Protein AF-A0A7V4SSV0-F1 (afdb_monomer)

Structure (mmCIF, N/CA/C/O backbone):
data_AF-A0A7V4SSV0-F1
#
_entry.id   AF-A0A7V4SSV0-F1
#
loop_
_atom_site.group_PDB
_atom_site.id
_atom_site.type_symbol
_atom_site.label_atom_id
_atom_site.label_alt_id
_atom_site.label_comp_id
_atom_site.label_asym_id
_atom_site.label_entity_id
_atom_site.label_seq_id
_atom_site.pdbx_PDB_ins_code
_atom_site.Cartn_x
_atom_site.Cartn_y
_atom_site.Cartn_z
_atom_site.occupancy
_atom_site.B_iso_or_equiv
_atom_site.auth_seq_id
_atom_site.auth_comp_id
_atom_site.auth_asym_id
_atom_site.auth_atom_id
_atom_site.pdbx_PDB_model_num
ATOM 1 N N . MET A 1 1 ? -59.276 55.372 -3.697 1.00 39.59 1 MET A N 1
ATOM 2 C CA . MET A 1 1 ? -58.388 56.418 -4.251 1.00 39.59 1 MET A CA 1
ATOM 3 C C . MET A 1 1 ? -57.925 55.901 -5.609 1.00 39.59 1 MET A C 1
ATOM 5 O O . MET A 1 1 ? -57.167 54.949 -5.629 1.00 39.59 1 MET A O 1
ATOM 9 N N . VAL A 1 2 ? -58.685 56.143 -6.685 1.00 28.97 2 VAL A N 1
ATOM 10 C CA . VAL A 1 2 ? -58.673 57.351 -7.550 1.00 28.97 2 VAL A CA 1
ATOM 11 C C . VAL A 1 2 ? -57.309 57.472 -8.254 1.00 28.97 2 VAL A C 1
ATOM 13 O O . VAL A 1 2 ? -56.343 57.776 -7.569 1.00 28.97 2 VAL A O 1
ATOM 16 N N . THR A 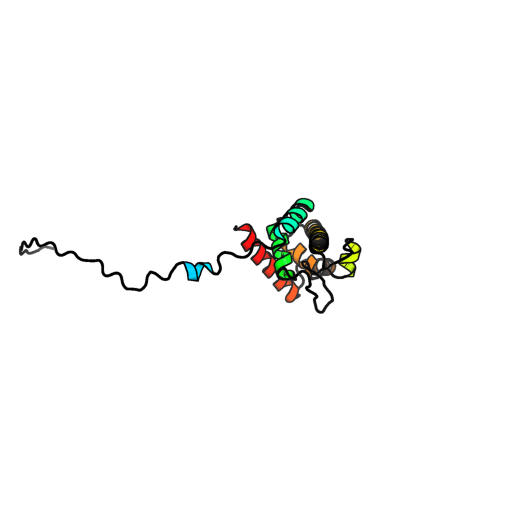1 3 ? -57.173 56.950 -9.490 1.00 27.19 3 THR A N 1
ATOM 17 C CA . THR A 1 3 ? -57.146 57.693 -10.794 1.00 27.19 3 THR A CA 1
ATOM 18 C C . THR A 1 3 ? -55.751 58.353 -10.992 1.00 27.19 3 THR A C 1
ATOM 20 O O . THR A 1 3 ? -55.208 58.856 -10.024 1.00 27.19 3 THR A O 1
ATOM 23 N N . ILE A 1 4 ? -55.033 58.422 -12.127 1.00 29.88 4 ILE A N 1
ATOM 24 C CA . ILE A 1 4 ? -55.338 58.674 -13.551 1.00 29.88 4 ILE A CA 1
ATOM 25 C C . ILE A 1 4 ? -54.037 58.431 -14.369 1.00 29.88 4 ILE A C 1
ATOM 27 O O . ILE A 1 4 ? -52.950 58.707 -13.865 1.00 29.88 4 ILE A O 1
ATOM 31 N N . ALA A 1 5 ? -54.148 57.996 -15.630 1.00 34.25 5 ALA A N 1
ATOM 32 C CA . ALA A 1 5 ? -53.096 58.092 -16.665 1.00 34.25 5 ALA A CA 1
ATOM 33 C C . ALA A 1 5 ? -53.046 59.507 -17.305 1.00 34.25 5 ALA A C 1
ATOM 35 O O . ALA A 1 5 ? -53.956 60.302 -17.052 1.00 34.25 5 ALA A O 1
ATOM 36 N N . PRO A 1 6 ? -52.026 59.838 -18.132 1.00 42.34 6 PRO A N 1
ATOM 37 C CA . PRO A 1 6 ? -52.204 59.862 -19.608 1.00 42.34 6 PRO A CA 1
ATOM 38 C C . PRO A 1 6 ? -50.968 59.341 -20.403 1.00 42.34 6 PRO A C 1
ATOM 40 O O . PRO A 1 6 ? -49.857 59.343 -19.887 1.00 42.34 6 PRO A O 1
ATOM 43 N N . HIS A 1 7 ? -51.120 58.668 -21.562 1.00 28.50 7 HIS A N 1
ATOM 44 C CA . HIS A 1 7 ? -51.146 59.194 -22.959 1.00 28.50 7 HIS A CA 1
ATOM 45 C C . HIS A 1 7 ? -50.026 60.213 -23.279 1.00 28.50 7 HIS A C 1
ATOM 47 O O . HIS A 1 7 ? -49.836 61.144 -22.515 1.00 28.50 7 HIS A O 1
ATOM 53 N N . ALA A 1 8 ? -49.292 60.212 -24.398 1.00 33.41 8 ALA A N 1
ATOM 54 C CA . ALA A 1 8 ? -49.213 59.442 -25.645 1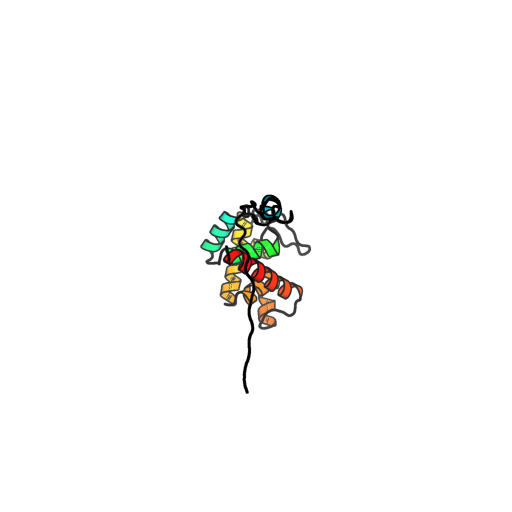.00 33.41 8 ALA A CA 1
ATOM 55 C C . ALA A 1 8 ? -47.903 59.877 -26.362 1.00 33.41 8 ALA A C 1
ATOM 57 O O . ALA A 1 8 ? -47.385 60.941 -26.039 1.00 33.41 8 ALA A O 1
ATOM 58 N N . SER A 1 9 ? -47.406 59.135 -27.359 1.00 35.59 9 SER A N 1
ATOM 59 C CA . SER A 1 9 ? -47.144 59.659 -28.720 1.00 35.59 9 SER A CA 1
ATOM 60 C C . SER A 1 9 ? -46.362 58.651 -29.576 1.00 35.59 9 SER A C 1
ATOM 62 O O . SER A 1 9 ? -45.494 57.924 -29.106 1.00 35.59 9 SER A O 1
ATOM 64 N N . THR A 1 10 ? -46.739 58.616 -30.845 1.00 38.81 10 THR A N 1
ATOM 65 C CA . THR A 1 10 ? -46.395 57.698 -31.933 1.00 38.81 10 THR A CA 1
ATOM 66 C C . THR A 1 10 ? -45.189 58.157 -32.759 1.00 38.81 10 THR A C 1
ATOM 68 O O . THR A 1 10 ? -45.111 59.339 -33.076 1.00 38.81 10 THR A O 1
ATOM 71 N N . ALA A 1 11 ? -44.357 57.217 -33.223 1.00 38.97 11 ALA A N 1
ATOM 72 C CA . ALA A 1 11 ? -43.643 57.218 -34.520 1.00 38.97 11 ALA A CA 1
ATOM 73 C C . ALA A 1 11 ? -42.952 55.839 -34.653 1.00 38.97 11 ALA A C 1
ATOM 75 O O . ALA A 1 11 ? -42.170 55.476 -33.784 1.00 38.97 11 ALA A O 1
ATOM 76 N N . SER A 1 12 ? -43.373 54.906 -35.517 1.00 37.94 12 SER A N 1
ATOM 77 C CA . SER A 1 12 ? -43.151 54.839 -36.977 1.00 37.94 12 SER A CA 1
ATOM 78 C C . SER A 1 12 ? -41.699 55.097 -37.387 1.00 37.94 12 SER A C 1
ATOM 80 O O . SER A 1 12 ? -41.235 56.231 -37.340 1.00 37.94 12 SER A O 1
ATOM 82 N N . GLY A 1 13 ? -41.015 54.034 -37.815 1.00 37.56 13 GLY A N 1
ATOM 83 C CA . GLY A 1 13 ? -39.654 54.078 -38.342 1.00 37.56 13 GLY A CA 1
ATOM 84 C C . GLY A 1 13 ? -39.101 52.677 -38.587 1.00 37.56 13 GLY A C 1
ATOM 85 O O . GLY A 1 13 ? -38.312 52.180 -37.791 1.00 37.56 13 GLY A O 1
ATOM 86 N N . ASP A 1 14 ? -39.542 52.045 -39.676 1.00 43.56 14 ASP A N 1
ATOM 87 C CA . ASP A 1 14 ? -38.880 50.881 -40.263 1.00 43.56 14 ASP A CA 1
ATOM 88 C C . ASP A 1 14 ? -37.471 51.262 -40.734 1.00 43.56 14 ASP A C 1
ATOM 90 O O . ASP A 1 14 ? -37.271 52.301 -41.365 1.00 43.56 14 ASP A O 1
ATOM 94 N N . GLY A 1 15 ? -36.489 50.404 -40.465 1.00 38.25 15 GLY A N 1
ATOM 95 C CA . GLY A 1 15 ? -35.125 50.619 -40.937 1.00 38.25 15 GLY A CA 1
ATOM 96 C C . GLY A 1 15 ? -34.162 49.582 -40.393 1.00 38.25 15 GLY A C 1
ATOM 97 O O . GLY A 1 15 ? -33.498 49.807 -39.383 1.00 38.25 15 GLY A O 1
ATOM 98 N N . ALA A 1 16 ? -34.098 48.438 -41.072 1.00 47.50 16 ALA A N 1
ATOM 99 C CA . ALA A 1 16 ? -33.131 47.379 -40.834 1.00 47.50 16 ALA A CA 1
ATOM 100 C C . ALA A 1 16 ? -31.706 47.946 -40.730 1.00 47.50 16 ALA A C 1
ATOM 102 O O . ALA A 1 16 ? -31.090 48.314 -41.727 1.00 47.50 16 ALA A O 1
ATOM 103 N N . THR A 1 17 ? -31.180 47.983 -39.508 1.00 35.22 17 THR A N 1
ATOM 104 C CA . THR A 1 17 ? -29.750 48.114 -39.258 1.00 35.22 17 THR A CA 1
ATOM 105 C C . THR A 1 17 ? -29.301 46.807 -38.641 1.00 35.22 17 THR A C 1
ATOM 107 O O . THR A 1 17 ? -29.736 46.433 -37.553 1.00 35.22 17 THR A O 1
ATOM 110 N N . SER A 1 18 ? -28.467 46.091 -39.384 1.00 41.72 18 SER A N 1
ATOM 111 C CA . SER A 1 18 ? -27.790 44.872 -38.974 1.00 41.72 18 SER A CA 1
ATOM 112 C C . SER A 1 18 ? -26.938 45.153 -37.737 1.00 41.72 18 SER A C 1
ATOM 114 O O . SER A 1 18 ? -25.769 45.521 -37.835 1.00 41.72 18 SER A O 1
ATOM 116 N N . ILE A 1 19 ? -27.536 45.002 -36.559 1.00 35.41 19 ILE A N 1
ATOM 117 C CA . ILE A 1 19 ? -26.824 44.909 -35.288 1.00 35.41 19 ILE A CA 1
ATOM 118 C C . ILE A 1 19 ? -26.010 43.618 -35.321 1.00 35.41 19 ILE A C 1
ATOM 120 O O . ILE A 1 19 ? -26.517 42.530 -35.059 1.00 35.41 19 ILE A O 1
ATOM 124 N N . GLN A 1 20 ? -24.735 43.737 -35.687 1.00 39.09 20 GLN A N 1
ATOM 125 C CA . GLN A 1 20 ? -23.762 42.715 -35.335 1.00 39.09 20 GLN A CA 1
ATOM 126 C C . GLN A 1 20 ? -23.721 42.649 -33.803 1.00 39.09 20 GLN A C 1
ATOM 128 O O . GLN A 1 20 ? -23.537 43.694 -33.171 1.00 39.09 20 GLN A O 1
ATOM 133 N N . PRO A 1 21 ? -23.907 41.479 -33.171 1.00 34.72 21 PRO A N 1
ATOM 134 C CA . PRO A 1 21 ? -23.634 41.365 -31.751 1.00 34.72 21 PRO A CA 1
ATOM 135 C C . PRO A 1 21 ? -22.157 41.695 -31.514 1.00 34.72 21 PRO A C 1
ATOM 137 O O . PRO A 1 21 ? -21.256 41.023 -32.013 1.00 34.72 21 PRO A O 1
ATOM 140 N N . PHE A 1 22 ? -21.928 42.769 -30.761 1.00 38.41 22 PHE A N 1
ATOM 141 C CA . PHE A 1 22 ? -20.649 43.088 -30.150 1.00 38.41 22 PHE A CA 1
ATOM 142 C C . PHE A 1 22 ? -20.347 41.985 -29.133 1.00 38.41 22 PHE A C 1
ATOM 144 O O . PHE A 1 22 ? -20.814 42.024 -27.995 1.00 38.41 22 PHE A O 1
ATOM 151 N N . PHE A 1 23 ? -19.629 40.951 -29.568 1.00 40.50 23 PHE A N 1
ATOM 152 C CA . PHE A 1 23 ? -19.034 39.985 -28.659 1.00 40.50 23 PHE A CA 1
ATOM 153 C C . PHE A 1 23 ? -17.751 40.620 -28.112 1.00 40.50 23 PHE A C 1
ATOM 155 O O . PHE A 1 23 ? -16.840 40.879 -28.897 1.00 40.50 23 PHE A O 1
ATOM 162 N N . PRO A 1 24 ? -17.651 40.922 -26.806 1.00 36.81 24 PRO A N 1
ATOM 163 C CA . PRO A 1 24 ? -16.373 41.317 -26.233 1.00 36.81 24 PRO A CA 1
ATOM 164 C C . PRO A 1 24 ? -15.348 40.205 -26.496 1.00 36.81 24 PRO A C 1
ATOM 166 O O . PRO A 1 24 ? -15.660 39.030 -26.297 1.00 36.81 24 PRO A O 1
ATOM 169 N N . ASP A 1 25 ? -14.133 40.585 -26.907 1.00 45.00 25 ASP A N 1
ATOM 170 C CA . ASP A 1 25 ? -12.977 39.737 -27.284 1.00 45.00 25 ASP A CA 1
ATOM 171 C C . ASP A 1 25 ? -12.457 38.791 -26.178 1.00 45.00 25 ASP A C 1
ATOM 173 O O . ASP A 1 25 ? -11.346 38.264 -26.219 1.00 45.00 25 ASP A O 1
ATOM 177 N N . TYR A 1 26 ? -13.264 38.536 -25.158 1.00 36.00 26 TYR A N 1
ATOM 178 C CA . TYR A 1 26 ? -12.928 37.698 -24.031 1.00 36.00 26 TYR A CA 1
ATOM 179 C C . TYR A 1 26 ? -13.682 36.372 -24.066 1.00 36.00 26 TYR A C 1
ATOM 181 O O . TYR A 1 26 ? -14.248 36.006 -23.050 1.00 36.00 26 TYR A O 1
ATOM 189 N N . LEU A 1 27 ? -13.725 35.638 -25.192 1.00 48.47 27 LEU A N 1
ATOM 190 C CA . LEU A 1 27 ? -14.245 34.256 -25.171 1.00 48.47 27 LEU A CA 1
ATOM 191 C C . LEU A 1 27 ? -13.865 33.324 -26.346 1.00 48.47 27 LEU A C 1
ATOM 193 O O . LEU A 1 27 ? -14.649 32.448 -26.677 1.00 48.47 27 LEU A O 1
ATOM 197 N N . ILE A 1 28 ? -12.649 33.381 -26.907 1.00 49.84 28 ILE A N 1
ATOM 198 C CA . ILE A 1 28 ? -12.021 32.162 -27.474 1.00 49.84 28 ILE A CA 1
ATOM 199 C C . ILE A 1 28 ? -10.536 32.136 -27.103 1.00 49.84 28 ILE A C 1
ATOM 201 O O . ILE A 1 28 ? -9.659 32.509 -27.878 1.00 49.84 28 ILE A O 1
ATOM 205 N N . LYS A 1 29 ? -10.229 31.640 -25.901 1.00 40.75 29 LYS A N 1
ATOM 206 C CA . LYS A 1 29 ? -8.941 30.966 -25.707 1.00 40.75 29 LYS A CA 1
ATOM 207 C C . LYS A 1 29 ? -9.066 29.608 -26.400 1.00 40.75 29 LYS A C 1
ATOM 209 O O . LYS A 1 29 ? -10.092 28.953 -26.199 1.00 40.75 29 LYS A O 1
ATOM 214 N N . PRO A 1 30 ? -8.094 29.156 -27.211 1.00 42.59 30 PRO A N 1
ATOM 215 C CA . PRO A 1 30 ? -8.157 27.808 -27.749 1.00 42.59 30 PRO A CA 1
ATOM 216 C C . PRO A 1 30 ? -8.293 26.838 -26.571 1.00 42.59 30 PRO A C 1
ATOM 218 O O . PRO A 1 30 ? -7.470 26.843 -25.654 1.00 42.59 30 PRO A O 1
ATOM 221 N N . VAL A 1 31 ? -9.321 25.985 -26.619 1.00 50.50 31 VAL A N 1
ATOM 222 C CA . VAL A 1 31 ? -9.591 24.880 -25.670 1.00 50.50 31 VAL A CA 1
ATOM 223 C C . VAL A 1 31 ? -8.348 23.993 -25.446 1.00 50.50 31 VAL A C 1
ATOM 225 O O . VAL A 1 31 ? -8.247 23.252 -24.473 1.00 50.50 31 VAL A O 1
ATOM 228 N N . ARG A 1 32 ? -7.340 24.133 -26.308 1.00 53.88 32 ARG A N 1
ATOM 229 C CA . ARG A 1 32 ? -6.044 23.470 -26.249 1.00 53.88 32 ARG A CA 1
ATOM 230 C C . ARG A 1 32 ? -5.198 23.789 -25.009 1.00 53.88 32 ARG A C 1
ATOM 232 O O . ARG A 1 32 ? -4.433 22.920 -24.611 1.00 53.88 32 ARG A O 1
ATOM 239 N N . GLU A 1 33 ? -5.348 24.952 -24.369 1.00 47.66 33 GLU A N 1
ATOM 240 C CA . GLU A 1 33 ? -4.511 25.291 -23.197 1.00 47.66 33 GLU A CA 1
ATOM 241 C C . GLU A 1 33 ? -5.089 24.759 -21.868 1.00 47.66 33 GLU A C 1
ATOM 243 O O . GLU A 1 33 ? -4.342 24.516 -20.925 1.00 47.66 33 GLU A O 1
ATOM 248 N N . GLN A 1 34 ? -6.402 24.490 -21.792 1.00 40.75 34 GLN A N 1
ATOM 249 C CA . GLN A 1 34 ? -7.025 23.834 -20.625 1.00 40.75 34 GLN A CA 1
ATOM 250 C C . GLN A 1 34 ? -7.081 22.302 -20.740 1.00 40.75 34 GLN A C 1
ATOM 252 O O . GLN A 1 34 ? -7.345 21.612 -19.760 1.00 40.75 34 GLN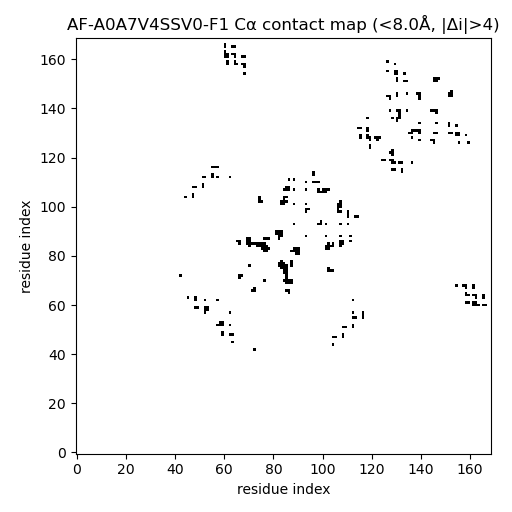 A O 1
ATOM 257 N N . ALA A 1 35 ? -6.745 21.746 -21.904 1.00 48.06 35 ALA A N 1
ATOM 258 C CA . ALA A 1 35 ? -6.592 20.305 -22.103 1.00 48.06 35 ALA A CA 1
ATOM 259 C C . ALA A 1 35 ? -5.244 19.753 -21.595 1.00 48.06 35 ALA A C 1
ATOM 261 O O . ALA A 1 35 ? -4.967 18.566 -21.746 1.00 48.06 35 ALA A O 1
ATOM 262 N N . LYS A 1 36 ? -4.395 20.586 -20.979 1.00 44.44 36 LYS A N 1
ATOM 263 C CA . LYS 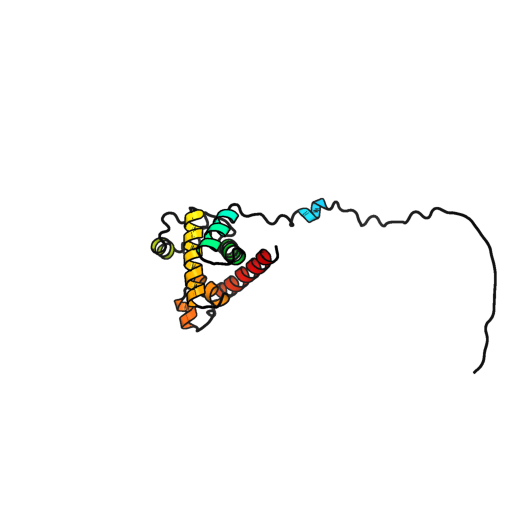A 1 36 ? -3.074 20.174 -20.477 1.00 44.44 36 LYS A CA 1
ATOM 264 C C . LYS A 1 36 ? -3.126 19.404 -19.146 1.00 44.44 36 LYS A C 1
ATOM 266 O O . LYS A 1 36 ? -2.103 18.889 -18.715 1.00 44.44 36 LYS A O 1
ATOM 271 N N . GLY A 1 37 ? -4.305 19.308 -18.519 1.00 40.47 37 GLY A N 1
ATOM 272 C CA . GLY A 1 37 ? -4.529 18.588 -17.255 1.00 40.47 37 GLY A CA 1
ATOM 273 C C . GLY A 1 37 ? -5.616 17.505 -17.291 1.00 40.47 37 GLY A C 1
ATOM 274 O O . GLY A 1 37 ? -5.907 16.926 -16.256 1.00 40.47 37 GLY A O 1
ATOM 275 N N . MET A 1 38 ? -6.229 17.226 -18.450 1.00 43.78 38 MET A N 1
ATOM 276 C CA . MET A 1 38 ? -7.347 16.267 -18.574 1.00 43.78 38 MET A CA 1
ATOM 277 C C . MET A 1 38 ? -6.961 14.908 -19.171 1.00 43.78 38 MET A C 1
ATOM 279 O O . MET A 1 38 ? -7.813 14.042 -19.335 1.00 43.78 38 MET A O 1
ATOM 283 N N . VAL A 1 39 ? -5.675 14.693 -19.443 1.00 47.12 39 VAL A N 1
ATOM 284 C CA . VAL A 1 39 ? -5.117 13.350 -19.636 1.00 47.12 39 VAL A CA 1
ATOM 285 C C . VAL A 1 39 ? -4.257 13.056 -18.414 1.00 47.12 39 VAL A C 1
ATOM 287 O O . VAL A 1 39 ? -3.031 13.062 -18.482 1.00 47.12 39 VAL A O 1
ATOM 290 N N . GLU A 1 40 ? -4.887 12.889 -17.250 1.00 52.00 40 GLU A N 1
ATOM 291 C CA . GLU A 1 40 ? -4.173 12.292 -16.125 1.00 52.00 40 GLU A CA 1
ATOM 292 C C . GLU A 1 40 ? -3.819 10.854 -16.507 1.00 52.00 40 GLU A C 1
ATOM 294 O O . GLU A 1 40 ? -4.696 10.031 -16.771 1.00 52.00 40 GLU A O 1
ATOM 299 N N . SER A 1 41 ? -2.515 10.611 -16.617 1.00 55.62 41 SER A N 1
ATOM 300 C CA . SER A 1 41 ? -1.920 9.475 -17.310 1.00 55.62 41 SER A CA 1
ATOM 301 C C . SER A 1 41 ? -2.536 8.137 -16.904 1.00 55.62 41 SER A C 1
ATOM 303 O O . SER A 1 41 ? -2.498 7.756 -15.728 1.00 55.62 41 SER A O 1
ATOM 305 N N . VAL A 1 42 ? -2.999 7.381 -17.902 1.00 62.53 42 VAL A N 1
ATOM 306 C CA . VAL A 1 42 ? -2.976 5.914 -17.841 1.00 62.53 42 VAL A CA 1
ATOM 307 C C . VAL A 1 42 ? -1.581 5.538 -17.348 1.00 62.53 42 VAL A C 1
ATOM 309 O O . VAL A 1 42 ? -0.581 5.948 -17.944 1.00 62.53 42 VAL A O 1
ATOM 312 N N . SER A 1 43 ? -1.504 4.880 -16.194 1.00 76.00 43 SER A N 1
ATOM 313 C CA . SER A 1 43 ? -0.208 4.470 -15.666 1.00 76.00 43 SER A CA 1
ATOM 314 C C . SER A 1 43 ? 0.331 3.384 -16.583 1.00 76.00 43 SER A C 1
ATOM 316 O O . SER A 1 43 ? -0.431 2.526 -17.028 1.00 76.00 43 SER A O 1
ATOM 318 N N . ALA A 1 44 ? 1.644 3.358 -16.819 1.00 89.75 44 ALA A N 1
ATOM 319 C CA . ALA A 1 44 ? 2.278 2.249 -17.536 1.00 89.75 44 ALA A CA 1
ATOM 320 C C . ALA A 1 44 ? 2.024 0.882 -16.863 1.00 89.75 44 ALA A C 1
ATOM 322 O O . ALA A 1 44 ? 2.277 -0.158 -17.463 1.00 89.75 44 ALA A O 1
ATOM 323 N N . TYR A 1 45 ? 1.518 0.885 -15.625 1.00 96.25 45 TYR A N 1
ATOM 324 C CA . TYR A 1 45 ? 1.247 -0.300 -14.825 1.00 96.25 45 TYR A CA 1
ATOM 325 C C . TYR A 1 45 ? -0.240 -0.644 -14.707 1.00 96.25 45 TYR A C 1
ATOM 327 O O . TYR A 1 45 ? -0.563 -1.546 -13.941 1.00 96.25 45 TYR A O 1
ATOM 335 N N . ASP A 1 46 ? -1.150 0.038 -15.412 1.00 95.19 46 ASP A N 1
ATOM 336 C CA . ASP A 1 46 ? -2.594 -0.178 -15.226 1.00 95.19 46 ASP A CA 1
ATOM 337 C C . ASP A 1 46 ? -3.003 -1.645 -15.455 1.00 95.19 46 ASP A C 1
ATOM 339 O O . ASP A 1 46 ? -3.740 -2.191 -14.638 1.00 95.19 46 ASP A O 1
ATOM 343 N N . ASP A 1 47 ? -2.441 -2.336 -16.450 1.00 97.06 47 ASP A N 1
ATOM 344 C CA . ASP A 1 47 ? -2.711 -3.766 -16.670 1.00 97.06 47 ASP A CA 1
ATOM 345 C C . ASP A 1 47 ? -2.245 -4.647 -15.496 1.00 97.06 47 ASP A C 1
ATOM 347 O O . ASP A 1 47 ? -2.960 -5.559 -15.071 1.00 97.06 47 ASP A O 1
ATOM 351 N N . LEU A 1 48 ? -1.070 -4.352 -14.924 1.00 98.31 48 LEU A N 1
ATOM 352 C CA . LEU A 1 48 ? -0.546 -5.059 -13.748 1.00 98.31 48 LEU A CA 1
ATOM 353 C C . LEU A 1 48 ? -1.405 -4.784 -12.510 1.00 98.31 48 LEU A C 1
ATOM 355 O O . LEU A 1 48 ? -1.702 -5.701 -11.745 1.00 98.31 48 LEU A O 1
ATOM 359 N N . ILE A 1 49 ? -1.835 -3.533 -12.336 1.00 98.44 49 ILE A N 1
ATOM 360 C CA . ILE A 1 49 ? -2.720 -3.109 -11.250 1.00 98.44 49 ILE A CA 1
ATOM 361 C C . ILE A 1 49 ? -4.056 -3.838 -11.362 1.00 98.44 49 ILE A C 1
ATOM 363 O O . ILE A 1 49 ? -4.492 -4.439 -10.386 1.00 98.44 49 ILE A O 1
ATOM 367 N N . TYR A 1 50 ? -4.685 -3.848 -12.539 1.00 97.94 50 TYR A N 1
ATOM 368 C CA . TYR A 1 50 ? -5.948 -4.551 -12.761 1.00 97.94 50 TYR A CA 1
ATOM 369 C C . TYR A 1 50 ? -5.816 -6.058 -12.530 1.00 97.94 50 TYR A C 1
ATOM 371 O O . TYR A 1 50 ? -6.678 -6.655 -11.881 1.00 97.94 50 TYR A O 1
ATOM 379 N N . ALA A 1 51 ? -4.740 -6.680 -13.016 1.00 98.44 51 ALA A N 1
ATOM 380 C CA . ALA A 1 51 ? -4.495 -8.104 -12.815 1.00 98.44 51 ALA A CA 1
ATOM 381 C C . ALA A 1 51 ? -4.336 -8.458 -11.327 1.00 98.44 51 ALA A C 1
ATOM 383 O O . ALA A 1 51 ? -4.989 -9.388 -10.845 1.00 98.44 51 ALA A O 1
ATOM 384 N N . ALA A 1 52 ? -3.523 -7.701 -10.584 1.00 98.69 52 ALA A N 1
ATOM 385 C CA . ALA A 1 52 ? -3.308 -7.922 -9.156 1.00 98.69 52 ALA A CA 1
ATOM 386 C C . ALA A 1 52 ? -4.565 -7.611 -8.327 1.00 98.69 52 ALA A C 1
ATOM 388 O O . ALA A 1 52 ? -4.956 -8.411 -7.478 1.00 98.69 52 ALA A O 1
ATOM 389 N N . ALA A 1 53 ? -5.243 -6.497 -8.614 1.00 98.69 53 ALA A N 1
ATOM 390 C CA . ALA A 1 53 ? -6.495 -6.115 -7.966 1.00 98.69 53 ALA A CA 1
ATOM 391 C C . ALA A 1 53 ? -7.562 -7.205 -8.129 1.00 98.69 53 ALA A C 1
ATOM 393 O O . ALA A 1 53 ? -8.161 -7.642 -7.149 1.00 98.69 53 ALA A O 1
ATOM 394 N N . LYS A 1 54 ? -7.724 -7.735 -9.349 1.00 98.62 54 LYS A N 1
ATOM 395 C CA . LYS A 1 54 ? -8.629 -8.857 -9.622 1.00 98.62 54 LYS A CA 1
ATOM 396 C C . LYS A 1 54 ? -8.213 -10.132 -8.886 1.00 98.62 54 LYS A C 1
ATOM 398 O O . LYS A 1 54 ? -9.068 -10.813 -8.331 1.00 98.62 54 LYS A O 1
ATOM 403 N N . LYS A 1 55 ? -6.920 -10.471 -8.890 1.00 98.69 55 LYS A N 1
ATOM 404 C CA . LYS A 1 55 ? -6.389 -11.680 -8.237 1.00 98.69 55 LYS A CA 1
ATOM 405 C C . LYS A 1 55 ? -6.652 -11.690 -6.731 1.00 98.69 55 LYS A C 1
ATOM 407 O O . LYS A 1 55 ? -6.949 -12.747 -6.182 1.00 98.69 55 LYS A O 1
ATOM 412 N N . TYR A 1 56 ? -6.526 -10.537 -6.080 1.00 98.69 56 TYR A N 1
ATOM 413 C CA . TYR A 1 56 ? -6.650 -10.407 -4.629 1.00 98.69 56 TYR A CA 1
ATOM 414 C C . TYR A 1 56 ? -7.994 -9.835 -4.170 1.00 98.69 56 TYR A C 1
ATOM 416 O O . TYR A 1 56 ? -8.159 -9.601 -2.975 1.00 98.69 56 TYR A O 1
ATOM 424 N N . ASP A 1 57 ? -8.951 -9.643 -5.084 1.00 98.31 57 ASP A N 1
ATOM 425 C CA . ASP A 1 57 ? -10.270 -9.079 -4.780 1.00 98.31 57 ASP A CA 1
ATOM 426 C C . ASP A 1 57 ? -10.147 -7.744 -4.016 1.00 98.31 57 ASP A C 1
ATOM 428 O O . ASP A 1 57 ? -10.553 -7.595 -2.860 1.00 98.31 57 ASP A O 1
ATOM 432 N N . ILE A 1 58 ? -9.457 -6.801 -4.661 1.00 98.50 58 ILE A N 1
ATOM 433 C CA . ILE A 1 58 ? -9.251 -5.416 -4.228 1.00 98.50 58 ILE A CA 1
ATOM 434 C C . ILE A 1 58 ? -9.835 -4.513 -5.313 1.00 98.50 58 ILE A C 1
ATOM 436 O O . ILE A 1 58 ? -9.698 -4.798 -6.502 1.00 98.50 58 ILE A O 1
ATOM 440 N N . GLU A 1 59 ? -10.447 -3.393 -4.931 1.00 98.00 59 GLU A N 1
ATOM 441 C CA . GLU A 1 59 ? -10.860 -2.385 -5.908 1.00 98.00 59 GLU A CA 1
ATOM 442 C C . GLU A 1 59 ? -9.629 -1.832 -6.663 1.00 98.00 59 GLU A C 1
ATOM 444 O O . GLU A 1 59 ? -8.693 -1.338 -6.023 1.00 98.00 59 GLU A O 1
ATOM 449 N N . PRO A 1 60 ? -9.602 -1.852 -8.011 1.00 97.94 60 PRO A N 1
ATOM 450 C CA . PRO A 1 60 ? -8.461 -1.348 -8.779 1.00 97.94 60 PRO A CA 1
ATOM 451 C C . PRO A 1 60 ? -8.087 0.102 -8.442 1.00 97.94 60 PRO A C 1
ATOM 453 O O . PRO A 1 60 ? -6.902 0.431 -8.362 1.00 97.94 60 PRO A O 1
ATOM 456 N N . ALA A 1 61 ? -9.084 0.954 -8.175 1.00 97.81 61 ALA A N 1
ATOM 457 C CA . ALA A 1 61 ? -8.880 2.339 -7.759 1.00 97.81 61 ALA A CA 1
ATOM 458 C C . ALA A 1 61 ? -8.115 2.449 -6.430 1.00 97.81 61 ALA A C 1
ATOM 460 O O . ALA A 1 61 ? -7.216 3.283 -6.313 1.00 97.81 61 ALA A O 1
ATOM 461 N N . LEU A 1 62 ? -8.410 1.581 -5.455 1.00 98.69 62 LEU A N 1
ATOM 462 C CA . LEU A 1 62 ? -7.705 1.541 -4.173 1.00 98.69 62 LEU A CA 1
ATOM 463 C C . LEU A 1 62 ? -6.243 1.118 -4.355 1.00 98.69 62 LEU A C 1
ATOM 465 O O . LEU A 1 62 ? -5.343 1.776 -3.835 1.00 98.69 62 LEU A O 1
ATOM 469 N N . LEU A 1 63 ? -5.983 0.052 -5.119 1.00 98.75 63 LEU A N 1
ATOM 470 C CA . LEU A 1 63 ? -4.610 -0.408 -5.352 1.00 98.75 63 LEU A CA 1
ATOM 471 C C . LEU A 1 63 ? -3.779 0.654 -6.092 1.00 98.75 63 LEU A C 1
ATOM 473 O O . LEU A 1 63 ? -2.645 0.945 -5.707 1.00 98.75 63 LEU A O 1
ATOM 477 N N . LYS A 1 64 ? -4.371 1.291 -7.110 1.00 98.38 64 LYS A N 1
ATOM 478 C CA . LYS A 1 64 ? -3.752 2.403 -7.843 1.00 98.38 64 LYS A CA 1
ATOM 479 C C . LYS A 1 64 ? -3.466 3.601 -6.932 1.00 98.38 64 LYS A C 1
ATOM 481 O O . LYS A 1 64 ? -2.389 4.191 -7.016 1.00 98.38 64 LYS A O 1
ATOM 486 N N . ALA A 1 65 ? -4.394 3.931 -6.036 1.00 98.50 65 ALA A N 1
ATOM 487 C CA . ALA A 1 65 ? -4.239 4.999 -5.053 1.00 98.50 65 ALA A CA 1
ATOM 488 C C . ALA A 1 65 ? -3.089 4.747 -4.071 1.00 98.50 65 ALA A C 1
ATOM 490 O O . ALA A 1 65 ? -2.327 5.672 -3.784 1.00 98.50 65 ALA A O 1
ATOM 491 N N . VAL A 1 66 ? -2.921 3.506 -3.603 1.00 98.81 66 VAL A N 1
ATOM 492 C CA . VAL A 1 66 ? -1.777 3.117 -2.764 1.00 98.81 66 VAL A CA 1
ATOM 493 C C . VAL A 1 66 ? -0.466 3.316 -3.524 1.00 98.81 66 VAL A C 1
ATOM 495 O O . VAL A 1 66 ? 0.411 4.020 -3.033 1.00 98.81 66 VAL A O 1
ATOM 498 N N . ILE A 1 67 ? -0.344 2.808 -4.755 1.00 98.69 67 ILE A N 1
ATOM 499 C CA . ILE A 1 67 ? 0.883 2.970 -5.562 1.00 98.69 67 ILE A CA 1
ATOM 500 C C . ILE A 1 67 ? 1.225 4.453 -5.784 1.00 98.69 67 ILE A C 1
ATOM 502 O O . ILE A 1 67 ? 2.380 4.863 -5.634 1.00 98.69 67 ILE A O 1
ATOM 506 N N . GLN A 1 68 ? 0.224 5.280 -6.099 1.00 98.25 68 GLN A N 1
ATOM 507 C CA . GLN A 1 68 ? 0.414 6.722 -6.261 1.00 98.25 68 GLN A CA 1
ATOM 508 C C . GLN A 1 68 ? 0.882 7.383 -4.954 1.00 98.25 68 GLN A C 1
ATOM 510 O O . GLN A 1 68 ? 1.770 8.240 -4.970 1.00 98.25 68 GLN A O 1
ATOM 515 N N . ALA A 1 69 ? 0.306 6.993 -3.813 1.00 98.31 69 ALA A N 1
ATOM 516 C CA . ALA A 1 69 ? 0.678 7.533 -2.511 1.00 98.31 69 ALA A CA 1
ATOM 517 C C . ALA A 1 69 ? 2.101 7.153 -2.087 1.00 98.31 69 ALA A C 1
ATOM 519 O O . ALA A 1 69 ? 2.782 8.022 -1.533 1.00 98.31 69 ALA A O 1
ATOM 520 N N . GLU A 1 70 ? 2.517 5.919 -2.378 1.00 98.12 70 GLU A N 1
ATOM 521 C CA . GLU A 1 70 ? 3.801 5.333 -1.989 1.00 98.12 70 GLU A CA 1
ATOM 522 C C . GLU A 1 70 ? 4.970 5.839 -2.837 1.00 98.12 70 GLU A C 1
ATOM 524 O O . GLU A 1 70 ? 5.971 6.317 -2.308 1.00 98.12 70 GLU A O 1
ATOM 529 N N . SER A 1 71 ? 4.849 5.759 -4.162 1.00 98.25 71 SER A N 1
ATOM 530 C CA . SER A 1 71 ? 5.984 5.970 -5.069 1.00 98.25 71 SER A CA 1
ATOM 531 C C . SER A 1 71 ? 5.725 7.005 -6.157 1.00 98.25 71 SER A C 1
ATOM 533 O O . SER A 1 71 ? 6.644 7.335 -6.905 1.00 98.25 71 SER A O 1
ATOM 535 N N . SER A 1 72 ? 4.486 7.499 -6.289 1.00 97.19 72 SER A N 1
ATOM 536 C CA . SER A 1 72 ? 4.061 8.274 -7.467 1.00 97.19 72 SER A CA 1
ATOM 537 C C . SER A 1 72 ? 4.400 7.550 -8.781 1.00 97.19 72 SER A C 1
ATOM 539 O O . SER A 1 72 ? 4.881 8.158 -9.734 1.00 97.19 72 SER A O 1
ATOM 541 N N . PHE A 1 73 ? 4.196 6.226 -8.795 1.00 97.75 73 PHE A N 1
ATOM 542 C CA . PHE A 1 73 ? 4.525 5.309 -9.893 1.00 97.75 73 PHE A CA 1
ATOM 543 C C . PHE A 1 73 ? 6.021 5.206 -10.258 1.00 97.75 73 PHE A C 1
ATOM 545 O O . PHE A 1 73 ? 6.356 4.779 -11.363 1.00 97.75 73 PHE A O 1
ATOM 552 N N . ASN A 1 74 ? 6.942 5.546 -9.350 1.00 97.75 74 ASN A N 1
ATOM 553 C CA . ASN A 1 74 ? 8.373 5.313 -9.555 1.00 97.75 74 ASN A CA 1
ATOM 554 C C . ASN A 1 74 ? 8.774 3.883 -9.119 1.00 97.75 74 ASN A C 1
ATOM 556 O O . ASN A 1 74 ? 8.837 3.615 -7.917 1.00 97.75 74 ASN A O 1
ATOM 560 N N . PRO A 1 75 ? 9.112 2.968 -10.049 1.00 97.88 75 PRO A N 1
ATOM 561 C CA . PRO A 1 75 ? 9.461 1.588 -9.707 1.00 97.88 75 PRO A CA 1
ATOM 562 C C . PRO A 1 75 ? 10.823 1.464 -9.018 1.00 97.88 75 PRO A C 1
ATOM 564 O O . PRO A 1 75 ? 11.083 0.456 -8.379 1.00 97.88 75 PRO A O 1
ATOM 567 N N . ASN A 1 76 ? 11.666 2.497 -9.090 1.00 98.00 76 ASN A N 1
ATOM 568 C CA . ASN A 1 76 ? 12.986 2.537 -8.459 1.00 98.00 76 ASN A CA 1
ATOM 569 C C . ASN A 1 76 ? 12.981 3.331 -7.142 1.00 98.00 76 ASN A C 1
ATOM 571 O O . ASN A 1 76 ? 14.039 3.715 -6.645 1.00 98.00 76 ASN A O 1
ATOM 575 N N . ALA A 1 77 ? 11.803 3.646 -6.593 1.00 98.19 77 ALA A N 1
ATOM 576 C CA . ALA A 1 77 ? 11.695 4.415 -5.360 1.00 98.19 77 ALA A CA 1
ATOM 577 C C . ALA A 1 77 ? 12.312 3.658 -4.175 1.00 98.19 77 ALA A C 1
ATOM 579 O O . ALA A 1 77 ? 12.024 2.478 -3.958 1.00 98.19 77 ALA A O 1
ATOM 580 N N . VAL A 1 78 ? 13.123 4.362 -3.381 1.00 98.25 78 VAL A N 1
ATOM 581 C CA . VAL A 1 78 ? 13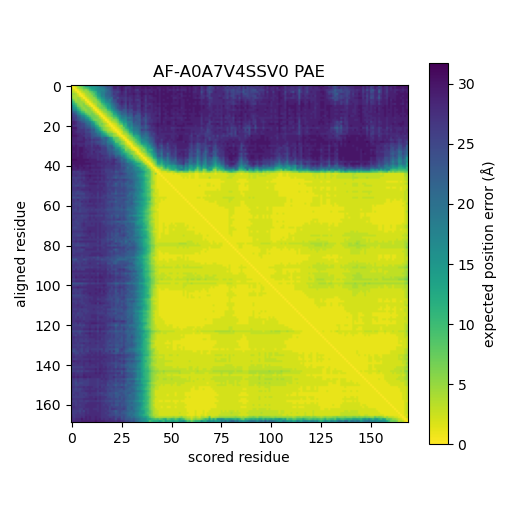.679 3.868 -2.118 1.00 98.25 78 VAL A CA 1
ATOM 582 C C . VAL A 1 78 ? 13.474 4.926 -1.042 1.00 98.25 78 VAL A C 1
ATOM 584 O O . VAL A 1 78 ? 13.940 6.057 -1.193 1.00 98.25 78 VAL A O 1
ATOM 587 N N . SER A 1 79 ? 12.777 4.586 0.041 1.00 96.31 79 SER A N 1
ATOM 588 C CA . SER A 1 79 ? 12.617 5.500 1.176 1.00 96.31 79 SER A CA 1
ATOM 589 C C . SER A 1 79 ? 13.871 5.545 2.053 1.00 96.31 79 SER A C 1
ATOM 591 O O . SER A 1 79 ? 14.706 4.642 2.026 1.00 96.31 79 SER A O 1
ATOM 593 N N . ALA A 1 80 ? 13.977 6.558 2.919 1.00 95.12 80 ALA A N 1
ATOM 594 C CA . ALA A 1 80 ? 15.056 6.640 3.908 1.00 95.12 80 ALA A CA 1
ATOM 595 C C . ALA A 1 80 ? 15.083 5.444 4.885 1.00 95.12 80 ALA A C 1
ATOM 597 O O . ALA A 1 80 ? 16.136 5.116 5.424 1.00 95.12 80 ALA A O 1
ATOM 598 N N . ALA A 1 81 ? 13.938 4.786 5.101 1.00 91.00 81 ALA A N 1
ATOM 599 C CA . ALA A 1 81 ? 13.835 3.577 5.918 1.00 91.00 81 ALA A CA 1
ATOM 600 C C . ALA A 1 81 ? 14.169 2.290 5.137 1.00 91.00 81 ALA A C 1
ATOM 602 O O . ALA A 1 81 ? 14.260 1.225 5.739 1.00 91.00 81 ALA A O 1
ATOM 603 N N . GLY A 1 82 ? 14.357 2.377 3.816 1.00 96.50 82 GLY A N 1
ATOM 604 C CA . GLY A 1 82 ? 14.680 1.244 2.950 1.00 96.50 82 GLY A CA 1
ATOM 605 C C . GLY A 1 82 ? 13.473 0.555 2.313 1.00 96.50 82 GLY A C 1
ATOM 606 O O . GLY A 1 82 ? 13.623 -0.550 1.808 1.00 96.50 82 GLY A O 1
ATOM 607 N N . ALA A 1 83 ? 12.291 1.173 2.325 1.00 97.88 83 ALA A N 1
ATOM 608 C CA . ALA A 1 83 ? 11.125 0.669 1.597 1.00 97.88 83 ALA A CA 1
ATOM 609 C C . ALA A 1 83 ? 11.341 0.795 0.079 1.00 97.88 83 ALA A C 1
ATOM 611 O O . ALA A 1 83 ? 11.902 1.797 -0.360 1.00 97.88 83 ALA A O 1
ATOM 612 N N . GLN A 1 84 ? 10.930 -0.200 -0.713 1.00 98.56 84 GLN A N 1
ATOM 613 C CA . GLN A 1 84 ? 11.352 -0.343 -2.113 1.00 98.56 84 GLN A CA 1
ATOM 614 C C . GLN A 1 84 ? 10.190 -0.510 -3.099 1.00 98.56 84 GLN A C 1
ATOM 616 O O . GLN A 1 84 ? 9.208 -1.215 -2.841 1.00 98.56 84 GLN A O 1
ATOM 621 N N . GLY A 1 85 ? 10.352 0.110 -4.267 1.00 98.56 85 GLY A N 1
ATOM 622 C CA . GLY A 1 85 ? 9.501 -0.082 -5.434 1.00 98.56 85 GLY A CA 1
ATOM 623 C C . GLY A 1 85 ? 8.160 0.639 -5.376 1.00 98.56 85 GLY A C 1
ATOM 624 O O . GLY A 1 85 ? 7.936 1.527 -4.548 1.00 98.56 85 GLY A O 1
ATOM 625 N N . LEU A 1 86 ? 7.264 0.241 -6.282 1.00 98.62 86 LEU A N 1
ATOM 626 C CA . LEU A 1 86 ? 5.981 0.905 -6.530 1.00 98.62 86 LEU A CA 1
ATOM 627 C C . LEU A 1 86 ? 5.079 0.993 -5.293 1.00 98.62 86 LEU A C 1
ATOM 629 O O . LEU A 1 86 ? 4.419 2.010 -5.083 1.00 98.62 86 LEU A O 1
ATOM 633 N N . MET A 1 87 ? 5.068 -0.063 -4.488 1.00 98.69 87 MET A N 1
ATOM 634 C CA . MET A 1 87 ? 4.253 -0.225 -3.286 1.00 98.69 87 MET A CA 1
ATOM 635 C C . MET A 1 87 ? 5.064 -0.100 -1.992 1.00 98.69 87 MET A C 1
ATOM 637 O O . MET A 1 87 ? 4.549 -0.439 -0.926 1.00 98.69 87 MET A O 1
ATOM 641 N N . GLN A 1 88 ? 6.319 0.368 -2.094 1.00 98.62 88 GLN A N 1
ATOM 642 C CA . GLN A 1 88 ? 7.219 0.652 -0.970 1.00 98.62 88 GLN A CA 1
ATOM 643 C C . GLN A 1 88 ? 7.249 -0.481 0.069 1.00 98.62 88 GLN A C 1
ATOM 645 O O . GLN A 1 88 ? 7.014 -0.293 1.262 1.00 98.62 88 GLN A O 1
ATOM 650 N N . LEU A 1 89 ? 7.564 -1.693 -0.386 1.00 97.75 89 LEU A N 1
ATOM 651 C CA . LEU A 1 89 ? 7.695 -2.840 0.505 1.00 97.75 89 LEU A CA 1
ATOM 652 C C . LEU A 1 89 ? 9.002 -2.746 1.290 1.00 97.75 89 LEU A C 1
ATOM 654 O O . LEU A 1 89 ? 10.071 -2.548 0.714 1.00 97.75 89 LEU A O 1
ATOM 658 N N . MET A 1 90 ? 8.929 -2.922 2.608 1.00 97.56 90 MET A N 1
ATOM 659 C CA . MET A 1 90 ? 10.125 -3.118 3.429 1.00 97.56 90 MET A CA 1
ATOM 660 C C . MET A 1 90 ? 10.822 -4.433 3.039 1.00 97.56 90 MET A C 1
ATOM 662 O O . MET A 1 90 ? 10.119 -5.405 2.756 1.00 97.56 90 MET A O 1
ATOM 666 N N . PRO A 1 91 ? 12.164 -4.535 3.089 1.00 96.62 91 PRO A N 1
ATOM 667 C CA . PRO A 1 91 ? 12.878 -5.723 2.612 1.00 96.62 91 PRO A CA 1
ATOM 668 C C . PRO A 1 91 ? 12.437 -7.031 3.284 1.00 96.62 91 PRO A C 1
ATOM 670 O O . PRO A 1 91 ? 12.268 -8.053 2.622 1.00 96.62 91 PRO A O 1
ATOM 673 N N . SER A 1 92 ? 12.180 -7.001 4.596 1.00 95.12 92 SER A N 1
ATOM 674 C CA . SER A 1 92 ? 11.658 -8.159 5.335 1.00 95.12 92 SER A CA 1
ATOM 675 C C . SER A 1 92 ? 10.248 -8.556 4.886 1.00 95.12 92 SER A C 1
ATOM 677 O O . SER A 1 92 ? 9.951 -9.743 4.765 1.00 95.12 92 SER A O 1
ATOM 679 N N . THR A 1 93 ? 9.392 -7.573 4.601 1.00 93.31 93 THR A N 1
ATOM 680 C CA . THR A 1 93 ? 8.040 -7.783 4.069 1.00 93.31 93 THR A CA 1
ATOM 681 C C . THR A 1 93 ? 8.091 -8.354 2.653 1.00 93.31 93 THR A C 1
ATOM 683 O O . THR A 1 93 ? 7.410 -9.336 2.377 1.00 93.31 93 THR A O 1
ATOM 686 N N . ALA A 1 94 ? 8.935 -7.803 1.774 1.00 95.81 94 ALA A N 1
ATOM 687 C CA . ALA A 1 94 ? 9.140 -8.305 0.416 1.00 95.81 94 ALA A CA 1
ATOM 688 C C . ALA A 1 94 ? 9.570 -9.784 0.425 1.00 95.81 94 ALA A C 1
ATOM 690 O O . ALA A 1 94 ? 8.932 -10.619 -0.220 1.00 95.81 94 ALA A O 1
ATOM 691 N N . ALA A 1 95 ? 10.563 -10.129 1.252 1.00 96.00 95 ALA A N 1
ATOM 692 C CA . ALA A 1 95 ? 11.020 -11.506 1.418 1.00 96.00 95 ALA A CA 1
ATOM 693 C C . ALA A 1 95 ? 9.901 -12.442 1.910 1.00 96.00 95 ALA A C 1
ATOM 695 O O . ALA A 1 95 ? 9.707 -13.521 1.352 1.00 96.00 95 ALA A O 1
ATOM 696 N N . ALA A 1 96 ? 9.117 -12.021 2.910 1.00 95.50 96 ALA A N 1
ATOM 697 C CA . ALA A 1 96 ? 7.997 -12.808 3.433 1.00 95.50 96 ALA A CA 1
ATOM 698 C C . ALA A 1 96 ? 6.868 -13.026 2.406 1.00 95.50 96 ALA A C 1
ATOM 700 O O . ALA A 1 96 ? 6.117 -13.999 2.500 1.00 95.50 96 ALA A O 1
ATOM 701 N N . LEU A 1 97 ? 6.742 -12.132 1.423 1.00 94.00 97 LEU A N 1
ATOM 702 C CA . LEU A 1 97 ? 5.742 -12.205 0.358 1.00 94.00 97 LEU A CA 1
ATOM 703 C C . LEU A 1 97 ? 6.228 -12.970 -0.880 1.00 94.00 97 LEU A C 1
ATOM 705 O O . LEU A 1 97 ? 5.419 -13.226 -1.771 1.00 94.00 97 LEU A O 1
ATOM 709 N N . GLY A 1 98 ? 7.503 -13.371 -0.922 1.00 95.62 98 GLY A N 1
ATOM 710 C CA . GLY A 1 98 ? 8.114 -14.040 -2.072 1.00 95.62 98 GLY A CA 1
ATOM 711 C C . GLY A 1 98 ? 8.527 -13.088 -3.199 1.00 95.62 98 GLY A C 1
ATOM 712 O O . GLY A 1 98 ? 8.707 -13.533 -4.328 1.00 95.62 98 GLY A O 1
ATOM 713 N N . VAL A 1 99 ? 8.672 -11.792 -2.909 1.00 98.00 99 VAL A N 1
ATOM 714 C CA . VAL A 1 99 ? 9.185 -10.793 -3.855 1.00 98.00 99 VAL A CA 1
ATOM 715 C C . VAL A 1 99 ? 10.708 -10.892 -3.878 1.00 98.00 99 VAL A C 1
ATOM 717 O O . VAL A 1 99 ? 11.371 -10.536 -2.904 1.00 98.00 99 VAL A O 1
ATOM 720 N N . SER A 1 100 ? 11.257 -11.412 -4.977 1.00 97.50 100 SER A N 1
ATOM 721 C CA . SER A 1 100 ? 12.704 -11.616 -5.139 1.00 97.50 10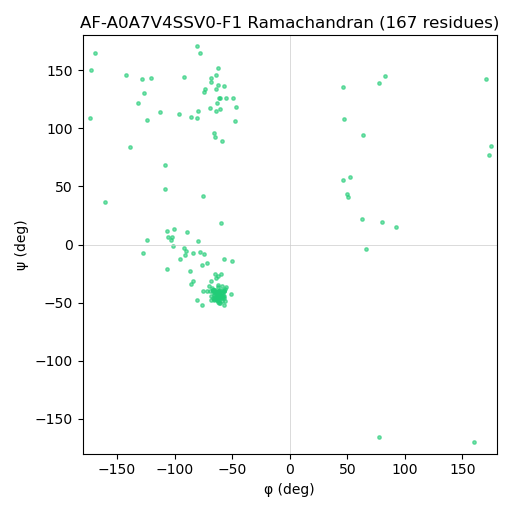0 SER A CA 1
ATOM 722 C C . SER A 1 100 ? 13.424 -10.370 -5.654 1.00 97.50 100 SER A C 1
ATOM 724 O O . SER A 1 100 ? 14.546 -10.098 -5.234 1.00 97.50 100 SER A O 1
ATOM 726 N N . ASP A 1 101 ? 12.750 -9.590 -6.502 1.00 98.06 101 ASP A N 1
ATOM 727 C CA . ASP A 1 101 ? 13.197 -8.276 -6.951 1.00 98.06 101 ASP A CA 1
ATOM 728 C C . ASP A 1 101 ? 12.113 -7.233 -6.626 1.00 98.06 101 ASP A C 1
ATOM 730 O O . ASP A 1 101 ? 11.060 -7.221 -7.268 1.00 98.06 101 ASP A O 1
ATOM 734 N N . PRO A 1 102 ? 12.320 -6.364 -5.619 1.00 97.06 102 PRO A N 1
ATOM 735 C CA . PRO A 1 102 ? 11.344 -5.347 -5.252 1.00 97.06 102 PRO A CA 1
ATOM 736 C C . PRO A 1 102 ? 11.286 -4.174 -6.242 1.00 97.06 102 PRO A C 1
ATOM 738 O O . PRO A 1 102 ? 10.387 -3.346 -6.103 1.00 97.06 102 PRO A O 1
ATOM 741 N N . PHE A 1 103 ? 12.196 -4.086 -7.216 1.00 98.25 103 PHE A N 1
ATOM 742 C CA . PHE A 1 103 ? 12.173 -3.067 -8.270 1.00 98.25 103 PHE A CA 1
ATOM 743 C C . PHE A 1 103 ? 11.487 -3.553 -9.552 1.00 98.25 103 PHE A C 1
ATOM 745 O O . PHE A 1 103 ? 11.126 -2.729 -10.393 1.00 98.25 103 PHE A O 1
ATOM 752 N N . ASP A 1 104 ? 11.236 -4.860 -9.681 1.00 98.50 104 ASP A N 1
ATOM 753 C CA . ASP A 1 104 ? 10.378 -5.406 -10.729 1.00 98.50 104 ASP A CA 1
ATOM 754 C C . ASP A 1 104 ? 8.908 -5.012 -10.467 1.00 98.50 104 ASP A C 1
ATOM 756 O O . ASP A 1 104 ? 8.332 -5.406 -9.444 1.00 98.50 104 ASP A O 1
ATOM 760 N N . PRO A 1 105 ? 8.260 -4.246 -11.368 1.00 98.44 105 PRO A N 1
ATOM 761 C CA . PRO A 1 105 ? 6.899 -3.763 -11.153 1.00 98.44 105 PRO A CA 1
ATOM 762 C C . PRO A 1 105 ? 5.877 -4.873 -10.914 1.00 98.44 105 PRO A C 1
ATOM 764 O O . PRO A 1 105 ? 5.002 -4.719 -10.064 1.00 98.44 105 PRO A O 1
ATOM 767 N N . ALA A 1 106 ? 5.975 -5.990 -11.640 1.00 98.44 106 ALA A N 1
ATOM 768 C CA . ALA A 1 106 ? 5.005 -7.074 -11.542 1.00 98.44 106 ALA A CA 1
ATOM 769 C C . ALA A 1 106 ? 5.092 -7.775 -10.180 1.00 98.44 106 ALA A C 1
ATOM 771 O O . ALA A 1 10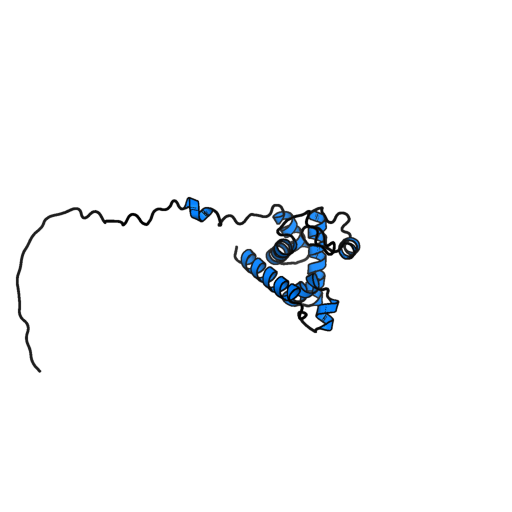6 ? 4.070 -7.943 -9.513 1.00 98.44 106 ALA A O 1
ATOM 772 N N . GLN A 1 107 ? 6.303 -8.120 -9.732 1.00 98.69 107 GLN A N 1
ATOM 773 C CA . GLN A 1 107 ? 6.521 -8.709 -8.411 1.00 98.69 107 GLN A CA 1
ATOM 774 C C . GLN A 1 107 ? 6.129 -7.751 -7.283 1.00 98.69 107 GLN A C 1
ATOM 776 O O . GLN A 1 107 ? 5.457 -8.162 -6.336 1.00 98.69 107 GLN A O 1
ATOM 781 N N . ASN A 1 108 ? 6.520 -6.477 -7.375 1.00 98.81 108 ASN A N 1
ATOM 782 C CA . ASN A 1 108 ? 6.244 -5.503 -6.324 1.00 98.81 108 ASN A CA 1
ATOM 783 C C . ASN A 1 108 ? 4.737 -5.222 -6.182 1.00 98.81 108 ASN A C 1
ATOM 785 O O . ASN A 1 108 ? 4.226 -5.218 -5.061 1.00 98.81 108 ASN A O 1
ATOM 789 N N . ILE A 1 109 ? 4.018 -5.064 -7.303 1.00 98.81 109 ILE A N 1
ATOM 790 C CA . ILE A 1 109 ? 2.558 -4.884 -7.302 1.00 98.81 109 ILE A CA 1
ATOM 791 C C . ILE A 1 109 ? 1.855 -6.142 -6.781 1.00 98.81 109 ILE A C 1
ATOM 793 O O . ILE A 1 109 ? 0.962 -6.026 -5.947 1.00 98.81 109 ILE A O 1
ATOM 797 N N . ASP A 1 110 ? 2.244 -7.343 -7.224 1.00 98.75 110 ASP A N 1
ATOM 798 C CA . ASP A 1 110 ? 1.611 -8.584 -6.755 1.00 98.75 110 ASP A CA 1
ATOM 799 C C . ASP A 1 110 ? 1.808 -8.787 -5.244 1.00 98.75 110 ASP A C 1
ATOM 801 O O . ASP A 1 110 ? 0.847 -9.047 -4.515 1.00 98.75 110 ASP A O 1
ATOM 805 N N . GLY A 1 111 ? 3.039 -8.598 -4.757 1.00 98.62 111 GLY A N 1
ATOM 806 C CA . GLY A 1 111 ? 3.370 -8.698 -3.338 1.00 98.62 111 GLY A CA 1
ATOM 807 C C . GLY A 1 111 ? 2.653 -7.645 -2.494 1.00 98.62 111 GLY A C 1
ATOM 808 O O . GLY A 1 111 ? 2.035 -7.977 -1.480 1.00 98.62 111 GLY A O 1
ATOM 809 N N . GLY A 1 112 ? 2.678 -6.379 -2.915 1.00 98.69 112 GLY A N 1
ATOM 810 C CA . GLY A 1 112 ? 2.012 -5.306 -2.184 1.00 98.69 112 GLY A CA 1
ATOM 811 C C . GLY A 1 112 ? 0.489 -5.421 -2.202 1.00 98.69 112 GLY A C 1
ATOM 812 O O . GLY A 1 112 ? -0.138 -5.213 -1.163 1.00 98.69 112 GLY A O 1
ATOM 813 N N . ALA A 1 113 ? -0.120 -5.855 -3.310 1.00 98.88 113 ALA A N 1
ATOM 814 C CA . ALA A 1 113 ? -1.551 -6.148 -3.368 1.00 98.88 113 ALA A CA 1
ATOM 815 C C . ALA A 1 113 ? -1.924 -7.283 -2.403 1.00 98.88 113 ALA A C 1
ATOM 817 O O . ALA A 1 113 ? -2.872 -7.152 -1.627 1.00 98.88 113 ALA A O 1
ATOM 818 N N . ARG A 1 114 ? -1.131 -8.361 -2.358 1.00 98.75 114 ARG A N 1
ATOM 819 C CA . ARG A 1 114 ? -1.315 -9.443 -1.381 1.00 98.75 114 ARG A CA 1
ATOM 820 C C . ARG A 1 114 ? -1.250 -8.932 0.057 1.00 98.75 114 ARG A C 1
ATOM 822 O O . ARG A 1 114 ? -2.083 -9.309 0.880 1.00 98.75 114 ARG A O 1
ATOM 829 N N . TYR A 1 115 ? -0.273 -8.083 0.372 1.00 98.75 115 TYR A N 1
ATOM 830 C CA . TYR A 1 115 ? -0.121 -7.523 1.715 1.00 98.75 115 TYR A CA 1
ATOM 831 C C . TYR A 1 115 ? -1.273 -6.582 2.087 1.00 98.75 115 TYR A C 1
ATOM 833 O O . TYR A 1 115 ? -1.775 -6.647 3.210 1.00 98.75 115 TYR A O 1
ATOM 841 N N . LEU A 1 116 ? -1.745 -5.768 1.138 1.00 98.81 116 LEU A N 1
ATOM 842 C CA . LEU A 1 116 ? -2.917 -4.914 1.314 1.00 98.81 116 LEU A CA 1
ATOM 843 C C . LEU A 1 116 ? -4.181 -5.741 1.576 1.00 98.81 116 LEU A C 1
ATOM 845 O O . LEU A 1 116 ? -4.905 -5.438 2.524 1.00 98.81 116 LEU A O 1
ATOM 849 N N . LYS A 1 117 ? -4.412 -6.825 0.819 1.00 98.75 117 LYS A N 1
ATOM 850 C CA . LYS A 1 117 ? -5.542 -7.740 1.058 1.00 98.75 117 LYS A CA 1
ATOM 851 C C . LYS A 1 117 ? -5.520 -8.314 2.471 1.00 98.75 117 LYS A C 1
ATOM 853 O O . LYS A 1 117 ? -6.545 -8.285 3.141 1.00 98.75 117 LYS A O 1
ATOM 858 N N . GLN A 1 118 ? -4.355 -8.743 2.961 1.00 98.56 118 GLN A N 1
ATOM 859 C CA . GLN A 1 118 ? -4.222 -9.238 4.336 1.00 98.56 118 GLN A CA 1
ATOM 860 C C . GLN A 1 118 ? -4.636 -8.192 5.380 1.00 98.56 118 GLN A C 1
ATOM 862 O O . GLN A 1 118 ? -5.198 -8.556 6.412 1.00 98.56 118 GLN A O 1
ATOM 867 N N . GLN A 1 119 ? -4.368 -6.902 5.139 1.00 98.62 119 GLN A N 1
ATOM 868 C CA . GLN A 1 119 ? -4.802 -5.845 6.057 1.00 98.62 119 GLN A CA 1
ATOM 869 C C . GLN A 1 119 ? -6.306 -5.576 5.937 1.00 98.62 119 GLN A C 1
ATOM 871 O O . GLN A 1 119 ? -6.973 -5.425 6.958 1.00 98.62 119 GLN A O 1
ATOM 876 N N . LEU A 1 120 ? -6.854 -5.576 4.719 1.00 98.81 120 LEU A N 1
ATOM 877 C CA . LEU A 1 120 ? -8.295 -5.428 4.487 1.00 98.81 120 LEU A CA 1
ATOM 878 C C . LEU A 1 120 ? -9.088 -6.538 5.188 1.00 98.81 120 LEU A C 1
ATOM 880 O O . LEU A 1 120 ? -10.046 -6.250 5.897 1.00 98.81 120 LEU A O 1
ATOM 884 N N . GLU A 1 121 ? -8.648 -7.790 5.069 1.00 98.56 121 GLU A N 1
ATOM 885 C CA . GLU A 1 121 ? -9.268 -8.934 5.751 1.00 98.56 121 GLU A CA 1
ATOM 886 C C . GLU A 1 121 ? -9.122 -8.856 7.272 1.00 98.56 121 GLU A C 1
ATOM 888 O O . GLU A 1 121 ? -10.053 -9.181 8.006 1.00 98.56 121 GLU A O 1
ATOM 893 N N . ARG A 1 122 ? -7.958 -8.413 7.762 1.00 98.50 122 ARG A N 1
ATOM 894 C CA . ARG A 1 122 ? -7.684 -8.322 9.200 1.00 98.50 122 ARG A CA 1
ATOM 895 C C . ARG A 1 122 ? -8.543 -7.275 9.898 1.00 98.50 122 ARG A C 1
ATOM 897 O O . ARG A 1 122 ? -8.930 -7.496 11.042 1.00 98.50 122 ARG A O 1
ATOM 904 N N . PHE A 1 123 ? -8.769 -6.130 9.258 1.00 98.31 123 PHE A N 1
ATOM 905 C CA . PHE A 1 123 ? -9.405 -4.985 9.909 1.00 98.31 123 PHE A CA 1
ATOM 906 C C . PHE A 1 123 ? -10.848 -4.740 9.465 1.00 98.31 123 PHE A C 1
ATOM 908 O O . PHE A 1 123 ? -11.579 -4.086 10.201 1.00 98.31 123 PHE A O 1
ATOM 915 N N . GLY A 1 124 ? -11.275 -5.235 8.297 1.00 97.75 124 GLY A N 1
ATOM 916 C CA . GLY A 1 124 ? -12.641 -5.064 7.779 1.00 97.75 124 GLY A CA 1
ATOM 917 C C . GLY A 1 124 ? -13.029 -3.621 7.423 1.00 97.75 124 GLY A C 1
ATOM 918 O O . GLY A 1 124 ? -14.115 -3.391 6.902 1.00 97.75 124 GLY A O 1
ATOM 919 N N . ASP A 1 125 ? -12.140 -2.663 7.678 1.00 98.44 125 ASP A N 1
ATOM 920 C CA . ASP A 1 125 ? -12.290 -1.244 7.391 1.00 98.44 125 ASP A CA 1
ATOM 921 C C . ASP A 1 125 ? -11.086 -0.759 6.576 1.00 98.44 125 ASP A C 1
ATOM 923 O O . ASP A 1 125 ? -9.927 -1.000 6.933 1.00 98.44 125 ASP A O 1
ATOM 927 N N . THR A 1 126 ? -11.361 -0.067 5.470 1.00 98.56 126 THR A N 1
ATOM 928 C CA . THR A 1 126 ? -10.332 0.390 4.530 1.00 98.56 126 THR A CA 1
ATOM 929 C C . THR A 1 126 ? -9.358 1.374 5.177 1.00 98.56 126 THR A C 1
ATOM 931 O O . THR A 1 126 ? -8.154 1.283 4.939 1.00 98.56 126 THR A O 1
ATOM 934 N N . ALA A 1 127 ? -9.830 2.296 6.021 1.00 98.69 127 ALA A N 1
ATOM 935 C CA . ALA A 1 127 ? -8.964 3.289 6.650 1.00 98.69 127 ALA A CA 1
ATOM 936 C C . ALA A 1 127 ? -8.019 2.638 7.674 1.00 98.69 127 ALA A C 1
ATOM 938 O O . ALA A 1 127 ? -6.828 2.962 7.715 1.00 98.69 127 ALA A O 1
ATOM 939 N N . LEU A 1 128 ? -8.512 1.666 8.448 1.00 98.81 128 LEU A N 1
ATOM 940 C CA . LEU A 1 128 ? -7.685 0.866 9.355 1.00 98.81 128 LEU A CA 1
ATOM 941 C C . LEU A 1 128 ? -6.682 -0.016 8.604 1.00 98.81 128 LEU A C 1
ATOM 943 O O . LEU A 1 128 ? -5.527 -0.112 9.019 1.00 98.81 128 LEU A O 1
ATOM 947 N N . ALA A 1 129 ? -7.084 -0.617 7.482 1.00 98.81 129 ALA A N 1
ATOM 948 C CA . ALA A 1 129 ? -6.192 -1.414 6.648 1.00 98.81 129 ALA A CA 1
ATOM 949 C C . ALA A 1 129 ? -5.041 -0.575 6.069 1.00 98.81 129 ALA A C 1
ATOM 951 O O . ALA A 1 129 ? -3.887 -0.999 6.119 1.00 98.81 129 ALA A O 1
ATOM 952 N N . LEU A 1 130 ? -5.328 0.638 5.588 1.00 98.81 130 LEU A N 1
ATOM 953 C CA . LEU A 1 130 ? -4.314 1.581 5.105 1.00 98.81 130 LEU A CA 1
ATOM 954 C C . LEU A 1 130 ? -3.386 2.054 6.229 1.00 98.81 130 LEU A C 1
ATOM 956 O O . LEU A 1 130 ? -2.169 2.118 6.046 1.00 98.81 130 LEU A O 1
ATOM 960 N N . ALA A 1 131 ? -3.933 2.325 7.416 1.00 98.75 131 ALA A N 1
ATOM 961 C CA . ALA A 1 131 ? -3.123 2.648 8.584 1.00 98.75 131 ALA A CA 1
ATOM 962 C C . ALA A 1 131 ? -2.194 1.485 8.968 1.00 98.75 131 ALA A C 1
ATOM 964 O O . ALA A 1 131 ? -1.028 1.711 9.287 1.00 98.75 131 ALA A O 1
ATOM 965 N N . ALA A 1 132 ? -2.676 0.242 8.897 1.00 98.44 132 ALA A N 1
ATOM 966 C CA . ALA A 1 132 ? -1.878 -0.949 9.169 1.00 98.44 132 ALA A CA 1
ATOM 967 C C . ALA A 1 132 ? -0.825 -1.218 8.090 1.00 98.44 132 ALA A C 1
ATOM 969 O O . ALA A 1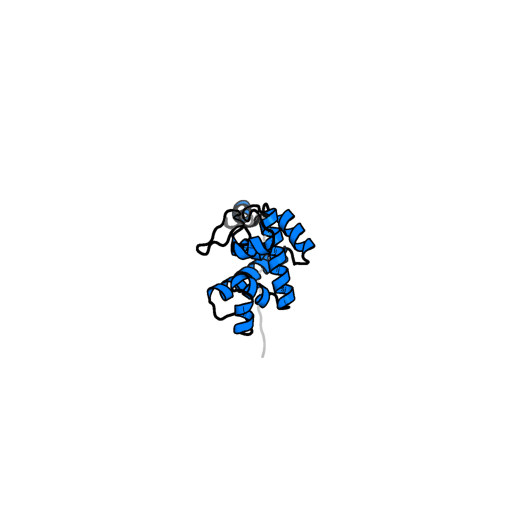 132 ? 0.275 -1.662 8.417 1.00 98.44 132 ALA A O 1
ATOM 970 N N . TYR A 1 133 ? -1.135 -0.931 6.825 1.00 98.38 133 TYR A N 1
ATOM 971 C CA . TYR A 1 133 ? -0.180 -1.026 5.725 1.00 98.38 133 TYR A CA 1
ATOM 972 C C . TYR A 1 133 ? 1.014 -0.087 5.963 1.00 98.38 133 TYR A C 1
ATOM 974 O O . TYR A 1 133 ? 2.160 -0.515 5.862 1.00 98.38 133 TYR A O 1
ATOM 982 N N . ASN A 1 134 ? 0.743 1.159 6.372 1.00 98.25 134 ASN A N 1
ATOM 983 C CA . ASN A 1 134 ? 1.760 2.190 6.586 1.00 98.25 134 ASN A CA 1
ATOM 984 C C . ASN A 1 134 ? 2.502 2.085 7.935 1.00 98.25 134 ASN A C 1
ATOM 986 O O . ASN A 1 134 ? 3.726 2.169 7.977 1.00 98.25 134 ASN A O 1
ATOM 990 N N . ALA A 1 135 ? 1.777 1.923 9.045 1.00 96.75 135 ALA A N 1
ATOM 991 C CA . ALA A 1 135 ? 2.327 1.966 10.407 1.00 96.75 135 ALA A CA 1
ATOM 992 C C . ALA A 1 135 ? 2.538 0.580 11.037 1.00 96.75 135 ALA A C 1
ATOM 994 O O . ALA A 1 135 ? 2.977 0.473 12.188 1.00 96.75 135 ALA A O 1
ATOM 995 N N . GLY A 1 136 ? 2.179 -0.479 10.314 1.00 96.31 136 GLY A N 1
ATOM 996 C CA . GLY A 1 136 ? 2.152 -1.848 10.804 1.00 96.31 136 GLY A CA 1
ATOM 997 C C . GLY A 1 136 ? 0.863 -2.190 11.572 1.00 96.31 136 GLY A C 1
ATOM 998 O O . GLY A 1 136 ? 0.341 -1.372 12.337 1.00 96.31 136 GLY A O 1
ATOM 999 N N . PRO A 1 137 ? 0.362 -3.435 11.456 1.00 97.12 137 PRO A N 1
ATOM 1000 C CA . PRO A 1 137 ? -0.883 -3.855 12.103 1.00 97.12 137 PRO A CA 1
ATOM 1001 C C . PRO A 1 137 ? -0.813 -3.820 13.634 1.00 97.12 137 PRO A C 1
ATOM 1003 O O . PRO A 1 137 ? -1.824 -3.583 14.290 1.00 97.12 137 PRO A O 1
ATOM 1006 N N . ALA A 1 138 ? 0.374 -4.017 14.218 1.00 97.69 138 ALA A N 1
ATOM 1007 C CA . ALA A 1 138 ? 0.569 -3.938 15.666 1.00 97.69 138 ALA A CA 1
ATOM 1008 C C . ALA A 1 138 ? 0.251 -2.538 16.217 1.00 97.69 138 ALA A C 1
ATOM 1010 O O . ALA A 1 138 ? -0.294 -2.423 17.313 1.00 97.69 138 ALA A O 1
ATOM 1011 N N . SER A 1 139 ? 0.539 -1.484 15.447 1.00 97.81 139 SER A N 1
ATOM 1012 C CA . SER A 1 139 ? 0.210 -0.106 15.816 1.00 97.81 139 SER A CA 1
ATOM 1013 C C . SER A 1 139 ? -1.303 0.099 15.851 1.00 97.81 139 SER A C 1
ATOM 1015 O O . SER A 1 139 ? -1.827 0.594 16.845 1.00 97.81 139 SER A O 1
ATOM 1017 N N . VAL A 1 140 ? -2.024 -0.352 14.821 1.00 98.31 140 VAL A N 1
ATOM 1018 C CA . VAL A 1 140 ? -3.491 -0.228 14.768 1.00 98.31 140 VAL A CA 1
ATOM 1019 C C . VAL A 1 140 ? -4.160 -0.995 15.912 1.00 98.31 140 VAL A C 1
ATOM 1021 O O . VAL A 1 140 ? -5.057 -0.467 16.563 1.00 98.31 140 VAL A O 1
ATOM 1024 N N . ILE A 1 141 ? -3.668 -2.199 16.228 1.00 98.12 141 ILE A N 1
ATOM 1025 C CA . ILE A 1 141 ? -4.140 -2.993 17.375 1.00 98.12 141 ILE A CA 1
ATOM 1026 C C . ILE A 1 141 ? -3.865 -2.262 18.696 1.00 98.12 141 ILE A C 1
ATOM 1028 O O . ILE A 1 141 ? -4.760 -2.130 19.525 1.00 98.12 141 ILE A O 1
ATOM 1032 N N . LYS A 1 142 ? -2.641 -1.752 18.890 1.00 98.19 142 LYS A N 1
ATOM 1033 C CA . LYS A 1 142 ? -2.232 -1.051 20.117 1.00 98.19 142 LYS A CA 1
ATOM 1034 C C . LYS A 1 142 ? -3.100 0.173 20.410 1.00 98.19 142 LYS A C 1
ATOM 1036 O O . LYS A 1 142 ? -3.411 0.425 21.570 1.00 98.19 142 LYS A O 1
ATOM 1041 N N . TYR A 1 143 ? -3.439 0.947 19.382 1.00 98.19 143 TYR A N 1
ATOM 1042 C CA . TYR A 1 143 ? -4.244 2.162 19.526 1.00 98.19 143 TYR A CA 1
ATOM 1043 C C . TYR A 1 143 ? -5.749 1.921 19.363 1.00 98.19 143 TYR A C 1
ATOM 1045 O O . TYR A 1 143 ? -6.520 2.859 19.545 1.00 98.19 143 TYR A O 1
ATOM 1053 N N . ASN A 1 144 ? -6.167 0.689 19.048 1.00 97.25 144 ASN A N 1
ATOM 1054 C CA . ASN A 1 144 ? -7.551 0.336 18.736 1.00 97.25 144 ASN A CA 1
ATOM 1055 C C . ASN A 1 144 ? -8.175 1.277 17.683 1.00 97.25 144 ASN A C 1
ATOM 1057 O O . ASN A 1 144 ? -9.292 1.768 17.840 1.00 97.25 144 ASN A O 1
ATOM 1061 N N . GLY A 1 145 ? -7.405 1.585 16.637 1.00 97.81 145 GLY A N 1
ATOM 1062 C CA . GLY A 1 145 ? -7.763 2.573 15.625 1.00 97.81 145 GLY A CA 1
ATOM 1063 C C . GLY A 1 145 ? -6.551 3.079 14.847 1.00 97.81 145 GLY A C 1
ATOM 1064 O O . GLY A 1 145 ? -5.444 2.552 14.972 1.00 97.81 145 GLY A O 1
ATOM 1065 N N . ILE A 1 146 ? -6.746 4.128 14.047 1.00 98.44 146 ILE A N 1
ATOM 1066 C CA . ILE A 1 146 ? -5.639 4.799 13.355 1.00 98.44 146 ILE A CA 1
ATOM 1067 C C . ILE A 1 146 ? -4.705 5.401 14.421 1.00 98.44 146 ILE A C 1
ATOM 1069 O O . ILE A 1 146 ? -5.165 6.210 15.233 1.00 98.44 146 ILE A O 1
ATOM 1073 N N . PRO A 1 147 ? -3.408 5.036 14.454 1.00 97.50 147 PRO A N 1
ATOM 1074 C CA . PRO A 1 147 ? -2.493 5.552 15.462 1.00 97.50 147 PRO A CA 1
ATOM 1075 C C . PRO A 1 147 ? -2.359 7.082 15.343 1.00 97.50 147 PRO A C 1
ATOM 1077 O O . PRO A 1 147 ? -2.477 7.627 14.241 1.00 97.50 147 PRO A O 1
ATOM 1080 N N . PRO A 1 148 ? -2.055 7.804 16.440 1.00 97.81 148 PRO A N 1
ATOM 1081 C CA . PRO A 1 148 ? -1.870 9.257 16.445 1.00 97.81 148 PRO A CA 1
ATOM 1082 C C . PRO A 1 148 ? -0.517 9.670 15.833 1.00 97.81 148 PRO A C 1
ATOM 1084 O O . PRO A 1 148 ? 0.192 10.532 16.349 1.00 97.81 148 PRO A O 1
ATOM 1087 N N . TYR A 1 149 ? -0.128 9.020 14.737 1.00 97.31 149 TYR A N 1
ATOM 1088 C CA . TYR A 1 149 ? 1.051 9.333 13.947 1.00 97.31 149 TYR A CA 1
ATOM 1089 C C . TYR A 1 149 ? 0.605 10.219 12.796 1.00 97.31 149 TYR A C 1
ATOM 1091 O O . TYR A 1 149 ? -0.104 9.766 11.897 1.00 97.31 149 TYR A O 1
ATOM 1099 N N . ARG A 1 150 ? 1.031 11.487 12.816 1.00 97.38 150 ARG A N 1
ATOM 1100 C CA . ARG A 1 150 ? 0.644 12.472 11.797 1.00 97.38 150 ARG A CA 1
ATOM 1101 C C . ARG A 1 150 ? 0.890 11.949 10.377 1.00 97.38 150 ARG A C 1
ATOM 1103 O O . ARG A 1 150 ? 0.016 12.053 9.532 1.00 97.38 150 ARG A O 1
ATOM 1110 N N . GLN A 1 151 ? 2.036 11.303 10.150 1.00 94.38 151 GLN A N 1
ATOM 1111 C CA . GLN A 1 151 ? 2.379 10.704 8.858 1.00 94.38 151 GLN A CA 1
ATOM 1112 C C . GLN A 1 151 ? 1.370 9.636 8.404 1.00 94.38 151 GLN A C 1
ATOM 1114 O O . GLN A 1 151 ? 1.003 9.607 7.235 1.00 94.38 151 GLN A O 1
ATOM 1119 N N . THR A 1 152 ? 0.902 8.779 9.312 1.00 98.12 152 THR A N 1
ATOM 1120 C CA . THR A 1 152 ? -0.061 7.715 8.992 1.00 98.12 152 THR A CA 1
ATOM 1121 C C . THR A 1 152 ? -1.451 8.278 8.724 1.00 98.12 152 THR A C 1
ATOM 1123 O O . THR A 1 152 ? -2.114 7.846 7.788 1.00 98.12 152 THR A O 1
ATOM 1126 N N . GLN A 1 153 ? -1.888 9.273 9.497 1.00 98.62 153 GLN A N 1
ATOM 1127 C CA . GLN A 1 153 ? -3.157 9.964 9.247 1.00 98.62 153 GLN A CA 1
ATOM 1128 C C . GLN A 1 153 ? -3.139 10.679 7.888 1.00 98.62 153 GLN A C 1
ATOM 1130 O O . GLN A 1 153 ? -4.074 10.534 7.099 1.00 98.62 153 GLN A O 1
ATOM 1135 N N . ASP A 1 154 ? -2.045 11.384 7.584 1.00 98.50 154 ASP A N 1
ATOM 1136 C CA . ASP A 1 154 ? -1.831 12.036 6.290 1.00 98.50 154 ASP A CA 1
ATOM 1137 C C . ASP A 1 154 ? -1.828 11.005 5.147 1.00 98.50 154 ASP A C 1
ATOM 1139 O O . ASP A 1 154 ? -2.456 11.230 4.113 1.00 98.50 154 ASP A O 1
ATOM 1143 N N . TYR A 1 155 ? -1.180 9.851 5.343 1.00 98.50 155 TYR A N 1
ATOM 1144 C CA . TYR A 1 155 ? -1.157 8.752 4.376 1.00 98.50 155 TYR A CA 1
ATOM 1145 C C . TYR A 1 155 ? -2.559 8.212 4.074 1.00 98.50 155 TYR A C 1
ATOM 1147 O O . TYR A 1 155 ? -2.939 8.122 2.907 1.00 98.50 155 TYR A O 1
ATOM 1155 N N . VAL A 1 156 ? -3.349 7.900 5.107 1.00 98.75 156 VAL A N 1
ATOM 1156 C CA . VAL A 1 156 ? -4.718 7.385 4.944 1.00 98.75 156 VAL A CA 1
ATOM 1157 C C . VAL A 1 156 ? -5.570 8.381 4.154 1.00 98.75 156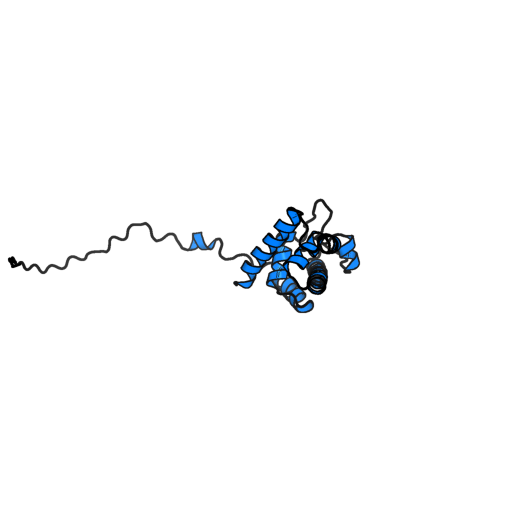 VAL A C 1
ATOM 1159 O O . VAL A 1 156 ? -6.183 8.010 3.154 1.00 98.75 156 VAL A O 1
ATOM 1162 N N . ASN A 1 157 ? -5.545 9.661 4.537 1.00 98.62 157 ASN A N 1
ATOM 1163 C CA . ASN A 1 157 ? -6.291 10.711 3.840 1.00 98.62 157 ASN A CA 1
ATOM 1164 C C . ASN A 1 157 ? -5.841 10.869 2.378 1.00 98.62 157 ASN A C 1
ATOM 1166 O O . ASN A 1 157 ? -6.676 11.021 1.484 1.00 98.62 157 ASN A O 1
ATOM 1170 N N . LYS A 1 158 ? -4.527 10.806 2.121 1.00 98.38 158 LYS A N 1
ATOM 1171 C CA . LYS A 1 158 ? -3.946 10.894 0.774 1.00 98.38 158 LYS A CA 1
ATOM 1172 C C . LYS A 1 158 ? -4.438 9.756 -0.123 1.00 98.38 158 LYS A C 1
ATOM 1174 O O . LYS A 1 158 ? -4.883 10.020 -1.237 1.00 98.38 158 LYS A O 1
ATOM 1179 N N . VAL A 1 159 ? -4.400 8.513 0.362 1.00 98.56 159 VAL A N 1
ATOM 1180 C CA . VAL A 1 159 ? -4.854 7.344 -0.407 1.00 98.56 159 VAL A CA 1
ATOM 1181 C C . VAL A 1 159 ? -6.354 7.419 -0.685 1.00 98.56 159 VAL A C 1
ATOM 1183 O O . VAL A 1 159 ? -6.754 7.244 -1.831 1.00 98.56 159 VAL A O 1
ATOM 1186 N N . LEU A 1 160 ? -7.185 7.735 0.312 1.00 98.38 160 LEU A N 1
ATOM 1187 C CA . LEU A 1 160 ? -8.638 7.836 0.112 1.00 98.38 160 LEU A CA 1
ATOM 1188 C C . LEU A 1 160 ? -9.012 8.942 -0.889 1.00 98.38 160 LEU A C 1
ATOM 1190 O O . LEU A 1 160 ? -9.910 8.763 -1.709 1.00 98.38 160 LEU A O 1
ATOM 1194 N N . SER A 1 161 ? -8.286 10.062 -0.880 1.00 98.06 161 SER A N 1
ATOM 1195 C CA . SER A 1 161 ? -8.457 11.134 -1.868 1.00 98.06 161 SER A CA 1
ATOM 1196 C C . SER A 1 161 ? -8.136 10.672 -3.299 1.00 98.06 161 SER A C 1
ATOM 1198 O O . SER A 1 161 ? -8.913 10.909 -4.231 1.00 98.06 161 SER A O 1
ATOM 1200 N N . PHE A 1 162 ? -7.021 9.956 -3.485 1.00 97.31 162 PHE A N 1
ATOM 1201 C CA . PHE A 1 162 ? -6.675 9.376 -4.786 1.00 97.31 162 PHE A CA 1
ATOM 1202 C C . PHE A 1 162 ? -7.667 8.305 -5.230 1.00 97.31 162 PHE A C 1
ATOM 1204 O O . PHE A 1 162 ? -8.070 8.304 -6.389 1.00 97.31 162 PHE A O 1
ATOM 1211 N N . MET A 1 163 ? -8.096 7.433 -4.317 1.00 97.00 163 MET A N 1
ATOM 1212 C CA . MET A 1 163 ? -9.077 6.387 -4.596 1.00 97.00 163 MET A CA 1
ATOM 1213 C C . MET A 1 163 ? -10.368 6.999 -5.140 1.00 97.00 163 MET A C 1
ATOM 1215 O O . MET A 1 163 ? -10.767 6.654 -6.245 1.00 97.00 163 MET A O 1
ATOM 1219 N N . ASN A 1 164 ? -10.939 7.995 -4.454 1.00 96.25 164 ASN A N 1
ATOM 1220 C CA . ASN A 1 164 ? -12.144 8.694 -4.918 1.00 96.25 164 ASN A CA 1
ATOM 1221 C C . ASN A 1 164 ? -11.973 9.301 -6.321 1.00 96.25 164 ASN A C 1
ATOM 1223 O O . ASN A 1 164 ? -12.892 9.267 -7.141 1.00 96.25 164 ASN A O 1
ATOM 1227 N N . SER A 1 165 ? -10.784 9.837 -6.609 1.00 94.75 165 SER A N 1
ATOM 1228 C CA . SER A 1 165 ? -10.455 10.415 -7.917 1.00 94.75 165 SER A CA 1
ATOM 1229 C C . SER A 1 165 ? -10.363 9.359 -9.026 1.00 94.75 165 SER A C 1
ATOM 1231 O O . SER A 1 165 ? -10.679 9.659 -10.177 1.00 94.75 165 SER A O 1
ATOM 1233 N N . TYR A 1 166 ? -9.948 8.133 -8.694 1.00 93.75 166 TYR A N 1
ATOM 1234 C CA . TYR A 1 166 ? -9.883 7.007 -9.626 1.00 93.75 166 TYR A CA 1
ATOM 1235 C C . TYR A 1 166 ? -11.217 6.265 -9.780 1.00 93.75 166 TYR A C 1
ATOM 1237 O O . TYR A 1 166 ? -11.481 5.784 -10.875 1.00 93.75 166 TYR A O 1
ATOM 1245 N N . SER A 1 167 ? -12.065 6.204 -8.748 1.00 89.31 167 SER A N 1
ATOM 1246 C CA . SER A 1 167 ? -13.394 5.567 -8.818 1.00 89.31 167 SER A CA 1
ATOM 1247 C C . SER A 1 167 ? -14.436 6.421 -9.556 1.00 89.31 167 SER A C 1
ATOM 1249 O O . SER A 1 167 ? -15.475 5.912 -9.961 1.00 89.31 167 SER A O 1
ATOM 1251 N N . SER A 1 168 ? -14.179 7.722 -9.733 1.00 78.06 168 SER A N 1
ATOM 1252 C CA . SER A 1 168 ? -15.078 8.658 -10.433 1.00 78.06 168 SER A CA 1
ATOM 1253 C C . SER A 1 168 ? -14.827 8.744 -11.950 1.00 78.06 168 SER A C 1
ATOM 1255 O O . SER A 1 168 ? -15.321 9.671 -12.595 1.00 78.06 168 SER A O 1
ATOM 1257 N N . ARG A 1 169 ? -14.019 7.838 -12.511 1.00 63.34 169 ARG A N 1
ATOM 1258 C CA . ARG A 1 169 ? -13.636 7.784 -13.933 1.00 63.34 169 ARG A CA 1
ATOM 1259 C C . ARG A 1 169 ? -14.192 6.534 -14.588 1.00 63.34 169 ARG A C 1
ATOM 1261 O O . ARG A 1 169 ? -14.554 6.643 -15.777 1.00 63.34 169 ARG A O 1
#

pLDDT: mean 83.18, std 24.67, range [27.19, 98.88]

Radius of gyration: 29.17 Å; Cα contacts (8 Å, |Δi|>4): 190; chains: 1; bounding box: 74×74×61 Å

Foldseek 3Di:
DDDDDDDDDDDDDDDDDPPDPPDPPPPDDPPVVVCPPVCPDPQPCLVLLVVLCVVLVHDSLLLVLQLCLQPVQQLQDADPQGQGGSNRHHPVQLVVQVNPDSSPHNSVSNSNSNQLSVLCVVPVDNLRSQLCSPVNNVQCVVVVHRHPDPVSVVSSVSSVVSSVVSVVD

Solvent-accessible surface area (backbone atoms only — not comparable to full-atom values): 9942 Å² total; per-residue (Å²): 136,80,88,82,87,82,89,87,90,89,79,90,81,90,75,94,68,87,77,71,82,84,70,73,93,82,79,78,73,69,70,71,71,72,54,77,71,73,71,73,70,83,54,98,51,50,70,57,45,47,52,32,18,63,75,53,75,45,60,48,34,51,56,52,14,44,24,46,68,60,29,67,70,31,36,82,34,66,47,100,90,53,22,28,7,30,50,42,40,39,64,71,56,28,54,76,58,68,30,87,48,46,56,42,62,66,44,20,45,44,36,41,42,52,53,48,39,54,28,35,70,73,58,76,34,67,63,49,14,46,26,19,71,72,62,35,56,68,42,27,62,75,58,73,39,70,48,98,43,68,70,41,52,52,48,36,54,51,25,53,54,41,17,58,63,50,68,76,110

Nearest PDB structures (foldseek):
  5aa3-assembly1_A  TM=8.287E-01  e=1.907E-06  Pseudomonas aeruginosa BWHPSA013
  5aa2-assembly2_B  TM=8.196E-01  e=1.081E-06  Pseudomonas aeruginosa BWHPSA013
  5aa1-assembly2_B  TM=8.003E-01  e=1.720E-06  Pseudomonas aeruginosa BWHPSA013
  4p11-assembly1_A  TM=8.200E-01  e=2.598E-06  Pseudomonas aeruginosa PAO1
  4oxv-assembly1_A  TM=8.350E-01  e=6.576E-06  Pseudomonas aeruginosa PADK2_CF510

Secondary structure (DSSP, 8-state):
------------------------S-S---TTTGGGGS--PPPTTHHHHHHHHHHHT--HHHHHHHHHHHHTT-TT-B-TT--BTTTTB-HHHHHHHT-S-TTSHHHHHHHHHHHHHHHHHHHSSHHHHHHHHHH-HHHHHHHTSS-S-HHHHHHHHHHHHHHHHHHT-

Mean predicted aligned error: 11.62 Å

Sequence (169 aa):
MVTIAPHASTASGDGATSIQPFFPDYLIKPVREQAKGMVESVSAYDDLIYAAAKKYDIEPALLKAVIQAESSFNPNAVSAAGAQGLMQLMPSTAAALGVSDPFDPAQNIDGGARYLKQQLERFGDTALALAAYNAGPASVIKYNGIPPYRQTQDYVNKVLSFMNSYSSR